Protein AF-H2C561-F1 (afdb_monomer_lite)

Structure (mmCIF, N/CA/C/O backbone):
data_AF-H2C561-F1
#
_entry.id   AF-H2C561-F1
#
loop_
_atom_site.group_PDB
_atom_site.id
_atom_site.type_symbol
_atom_site.label_atom_id
_atom_site.label_alt_id
_atom_site.label_comp_id
_atom_site.label_asym_id
_atom_site.label_entity_id
_atom_site.label_seq_id
_atom_site.pdbx_PDB_ins_code
_atom_site.Cartn_x
_atom_site.Cartn_y
_atom_site.Cartn_z
_atom_site.occupancy
_atom_site.B_iso_or_equiv
_atom_site.auth_seq_id
_atom_site.auth_comp_id
_atom_site.auth_asym_id
_atom_site.auth_atom_id
_atom_site.pdbx_PDB_model_num
ATOM 1 N N . GLY A 1 1 ? -6.341 2.622 -2.384 1.00 55.88 1 GLY A N 1
ATOM 2 C CA . GLY A 1 1 ? -6.551 1.161 -2.530 1.00 55.88 1 GLY A CA 1
ATOM 3 C C . GLY A 1 1 ? -6.176 0.685 -3.923 1.00 55.88 1 GLY A C 1
ATOM 4 O O . GLY A 1 1 ? -4.992 0.584 -4.193 1.00 55.88 1 GLY A O 1
ATOM 5 N N . VAL A 1 2 ? -7.162 0.456 -4.799 1.00 60.94 2 VAL A N 1
ATOM 6 C CA . VAL A 1 2 ? -6.952 0.035 -6.205 1.00 60.94 2 VAL A CA 1
ATOM 7 C C . VAL A 1 2 ? -6.211 1.093 -7.030 1.00 60.94 2 VAL A C 1
ATOM 9 O O . VAL A 1 2 ? -5.357 0.743 -7.834 1.00 60.94 2 VAL A O 1
ATOM 12 N N . ILE A 1 3 ? -6.494 2.377 -6.783 1.00 62.66 3 ILE A N 1
ATOM 13 C CA . ILE A 1 3 ? -5.827 3.507 -7.452 1.00 62.66 3 ILE A CA 1
ATOM 14 C C . ILE A 1 3 ? -4.312 3.434 -7.247 1.00 62.66 3 ILE A C 1
ATOM 16 O O . ILE A 1 3 ? -3.579 3.484 -8.218 1.00 62.66 3 ILE A O 1
ATOM 20 N N . ASP A 1 4 ? -3.869 3.195 -6.016 1.00 62.38 4 ASP A N 1
ATOM 21 C CA . ASP A 1 4 ? -2.447 3.142 -5.667 1.00 62.38 4 ASP A CA 1
ATOM 22 C C . ASP A 1 4 ? -1.675 2.027 -6.399 1.00 62.38 4 ASP A C 1
ATOM 24 O O . ASP A 1 4 ? -0.587 2.229 -6.920 1.00 62.38 4 ASP A O 1
ATOM 28 N N . VAL A 1 5 ? -2.290 0.847 -6.526 1.00 63.00 5 VAL A N 1
ATOM 29 C CA . VAL A 1 5 ? -1.700 -0.286 -7.258 1.00 63.00 5 VAL A CA 1
ATOM 30 C C . VAL A 1 5 ? -1.532 0.043 -8.744 1.00 63.00 5 VAL A C 1
ATOM 32 O O . VAL A 1 5 ? -0.519 -0.297 -9.354 1.00 63.00 5 VAL A O 1
ATOM 35 N N . LEU A 1 6 ? -2.524 0.718 -9.329 1.00 63.03 6 LEU A N 1
ATOM 36 C CA . LEU A 1 6 ? -2.461 1.172 -10.716 1.00 63.03 6 LEU A CA 1
ATOM 37 C C . LEU A 1 6 ? -1.430 2.287 -10.884 1.00 63.03 6 LEU A C 1
AT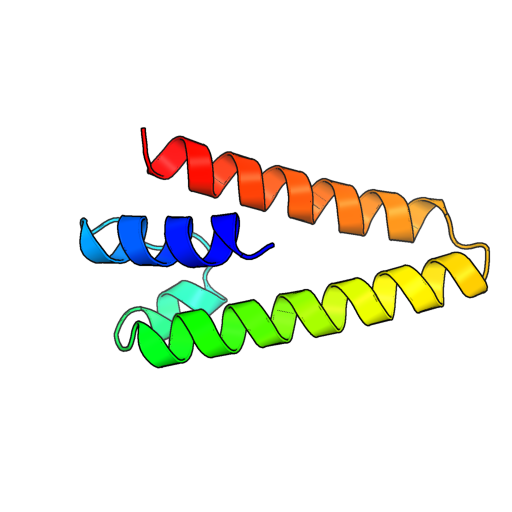OM 39 O O . LEU A 1 6 ? -0.735 2.311 -11.900 1.00 63.03 6 LEU A O 1
ATOM 43 N N . THR A 1 7 ? -1.299 3.171 -9.891 1.00 63.47 7 THR A N 1
ATOM 44 C CA . THR A 1 7 ? -0.347 4.272 -9.962 1.00 63.47 7 THR A CA 1
ATOM 45 C C . THR A 1 7 ? 1.095 3.787 -9.898 1.00 63.47 7 THR A C 1
ATOM 47 O O . THR A 1 7 ? 1.916 4.183 -10.721 1.00 63.47 7 THR A O 1
ATOM 50 N N . THR A 1 8 ? 1.392 2.834 -9.015 1.00 65.06 8 THR A N 1
ATOM 51 C CA . THR A 1 8 ? 2.723 2.225 -8.922 1.00 65.06 8 THR A CA 1
ATOM 52 C C . THR A 1 8 ? 3.065 1.409 -10.164 1.00 65.06 8 THR A C 1
ATOM 54 O O . THR A 1 8 ? 4.185 1.483 -10.665 1.00 65.06 8 THR A O 1
ATOM 57 N N . PHE A 1 9 ? 2.103 0.664 -10.720 1.00 65.50 9 PHE A N 1
ATOM 58 C CA . PHE A 1 9 ? 2.316 -0.059 -11.975 1.00 65.50 9 PHE A CA 1
ATOM 59 C C . PHE A 1 9 ? 2.638 0.889 -13.132 1.00 65.50 9 PHE A C 1
ATOM 61 O O . PHE A 1 9 ? 3.574 0.641 -13.892 1.00 65.50 9 PHE A O 1
ATOM 68 N N . TYR A 1 10 ? 1.892 1.988 -13.253 1.00 66.12 10 TYR A N 1
ATOM 69 C CA . TYR A 1 10 ? 2.142 2.972 -14.295 1.00 66.12 10 TYR A CA 1
ATOM 70 C C . TYR A 1 10 ? 3.493 3.673 -14.098 1.00 66.12 10 TYR A C 1
ATOM 72 O O . TYR A 1 10 ? 4.260 3.751 -15.054 1.00 66.12 10 TYR A O 1
ATOM 80 N N . GLY A 1 11 ? 3.834 4.090 -12.873 1.00 65.19 11 GLY A N 1
ATOM 81 C CA . GLY A 1 11 ? 5.139 4.678 -12.554 1.00 65.19 11 GLY A CA 1
ATOM 82 C C . GLY A 1 11 ? 6.301 3.762 -12.949 1.00 65.19 11 GLY A C 1
ATOM 83 O O . GLY A 1 11 ? 7.187 4.170 -13.699 1.00 65.19 11 GLY A O 1
ATOM 84 N N . VAL A 1 12 ? 6.241 2.484 -12.566 1.00 66.69 12 VAL A N 1
ATOM 85 C CA . VAL A 1 12 ? 7.261 1.496 -12.957 1.00 66.69 12 VAL A CA 1
ATOM 86 C C . VAL A 1 12 ? 7.289 1.266 -14.472 1.00 66.69 12 VAL A C 1
ATOM 88 O O . VAL A 1 12 ? 8.368 1.151 -15.051 1.00 66.69 12 VAL A O 1
ATOM 91 N N . SER A 1 13 ? 6.137 1.268 -15.152 1.00 62.47 13 SER A N 1
ATOM 92 C CA . SER A 1 13 ? 6.086 1.147 -16.620 1.00 62.47 13 SER A CA 1
ATOM 93 C C . SER A 1 13 ? 6.723 2.333 -17.358 1.00 62.47 13 SER A C 1
ATOM 95 O O . SER A 1 13 ? 7.221 2.163 -18.468 1.00 62.47 13 SER A O 1
ATOM 97 N N . GLN A 1 14 ? 6.747 3.513 -16.731 1.00 63.00 14 GLN A N 1
ATOM 98 C CA . GLN A 1 14 ? 7.388 4.729 -17.240 1.00 63.00 14 GLN A CA 1
ATOM 99 C C . GLN A 1 14 ? 8.883 4.811 -16.874 1.00 63.00 14 GLN A C 1
ATOM 101 O O . GLN A 1 14 ? 9.540 5.804 -17.171 1.00 63.00 14 GLN A O 1
ATOM 106 N N . GLY A 1 15 ? 9.441 3.768 -16.246 1.00 58.66 15 GLY A N 1
ATOM 107 C CA . GLY A 1 15 ? 10.845 3.722 -15.840 1.00 58.66 15 GLY A CA 1
ATOM 108 C C . GLY A 1 15 ? 11.144 4.453 -14.531 1.00 58.66 15 GLY A C 1
ATOM 109 O O . GLY A 1 15 ? 12.319 4.612 -14.195 1.00 58.66 15 GLY A O 1
ATOM 110 N N . TYR A 1 16 ? 10.120 4.874 -13.776 1.00 62.16 16 TYR A N 1
ATOM 111 C CA . TYR A 1 16 ? 10.338 5.396 -12.431 1.00 62.16 16 TYR A CA 1
ATOM 112 C C . TYR A 1 16 ? 10.794 4.274 -11.509 1.00 62.16 16 TYR A C 1
ATOM 114 O O . TYR A 1 16 ? 10.218 3.184 -11.453 1.00 62.16 16 TYR A O 1
ATOM 122 N N . VAL A 1 17 ? 11.861 4.570 -10.780 1.00 58.28 17 VAL A N 1
ATOM 123 C CA . VAL A 1 17 ? 12.408 3.681 -9.772 1.00 58.28 17 VAL A CA 1
ATOM 124 C C . VAL A 1 17 ? 11.499 3.746 -8.552 1.00 58.28 17 VAL A C 1
ATOM 126 O O . VAL A 1 17 ? 11.358 4.803 -7.947 1.00 58.28 17 VAL A O 1
ATOM 129 N N . GLU A 1 18 ? 10.889 2.615 -8.200 1.00 59.91 18 GLU A N 1
ATOM 130 C CA . GLU A 1 18 ? 10.151 2.469 -6.943 1.00 59.91 18 GLU A CA 1
ATOM 131 C C . GLU A 1 18 ? 11.090 2.814 -5.775 1.00 59.91 18 GLU A C 1
ATOM 133 O O . GLU A 1 18 ? 12.121 2.158 -5.592 1.00 59.91 18 GLU A O 1
ATOM 138 N N . GLU A 1 19 ? 10.773 3.879 -5.032 1.00 57.44 19 GLU A N 1
ATOM 139 C CA . GLU A 1 19 ? 11.576 4.358 -3.898 1.00 57.44 19 GLU A CA 1
ATOM 140 C C . GLU A 1 19 ? 11.471 3.421 -2.689 1.00 57.44 19 GLU A C 1
ATOM 142 O O . GLU A 1 19 ? 12.326 3.415 -1.798 1.00 57.44 19 GLU A O 1
ATOM 147 N N . ASN A 1 20 ? 10.432 2.588 -2.648 1.00 62.31 20 ASN A N 1
ATOM 148 C CA . ASN A 1 20 ? 10.224 1.650 -1.570 1.00 62.31 20 ASN A CA 1
ATOM 149 C C . ASN A 1 20 ? 11.187 0.469 -1.747 1.00 62.31 20 ASN A C 1
ATOM 151 O O . ASN A 1 20 ? 10.941 -0.420 -2.556 1.00 62.31 20 ASN A O 1
ATOM 155 N N . LEU A 1 21 ? 12.286 0.438 -0.982 1.00 61.09 21 LEU A N 1
ATOM 156 C CA . LEU A 1 21 ? 13.374 -0.559 -1.075 1.00 61.09 21 LEU A CA 1
ATOM 157 C C . LEU A 1 21 ? 12.894 -2.017 -1.220 1.00 61.09 21 LEU A C 1
ATOM 159 O O . LEU A 1 21 ? 13.519 -2.817 -1.915 1.00 61.09 21 LEU A O 1
ATOM 163 N N . PHE A 1 22 ? 11.776 -2.364 -0.578 1.00 64.31 22 PHE A N 1
ATOM 164 C CA . PHE A 1 22 ? 11.195 -3.704 -0.646 1.00 64.31 22 PHE A CA 1
ATOM 165 C C . PHE A 1 22 ? 10.500 -3.992 -1.988 1.00 64.31 22 PHE A C 1
ATOM 167 O O . PHE A 1 22 ? 10.605 -5.098 -2.513 1.00 64.31 22 PHE A O 1
ATOM 174 N N . LEU A 1 23 ? 9.818 -2.998 -2.567 1.00 61.97 23 LEU A N 1
ATOM 175 C CA . LEU A 1 23 ? 9.200 -3.089 -3.895 1.00 61.97 23 LEU A CA 1
ATOM 176 C C . LEU A 1 23 ? 10.232 -2.870 -5.009 1.00 61.97 23 LEU A C 1
ATOM 178 O O . LEU A 1 23 ? 10.134 -3.500 -6.058 1.00 61.97 23 LEU A O 1
ATOM 182 N N . HIS A 1 24 ? 11.283 -2.088 -4.752 1.00 65.12 24 HIS A N 1
ATOM 183 C CA . HIS A 1 24 ? 12.431 -1.914 -5.636 1.00 65.12 24 HIS A CA 1
ATOM 184 C C . HIS A 1 24 ? 13.115 -3.250 -5.953 1.00 65.12 24 HIS A C 1
ATOM 186 O O . HIS A 1 24 ? 13.388 -3.550 -7.115 1.00 65.12 24 HIS A O 1
ATOM 192 N N . ALA A 1 25 ? 13.314 -4.103 -4.942 1.00 66.50 25 ALA A N 1
ATOM 193 C CA . ALA A 1 25 ? 13.851 -5.454 -5.122 1.00 66.50 25 ALA A CA 1
ATOM 194 C C . ALA A 1 25 ? 12.951 -6.358 -5.994 1.00 66.50 25 ALA A C 1
ATOM 196 O O . ALA A 1 25 ? 13.416 -7.353 -6.548 1.00 66.50 25 ALA A O 1
ATOM 197 N N . LEU A 1 26 ? 11.670 -6.004 -6.135 1.00 67.12 26 LEU A N 1
ATOM 198 C CA . LEU A 1 26 ? 10.662 -6.709 -6.931 1.00 67.12 26 LEU A CA 1
ATOM 199 C C . LEU A 1 26 ? 10.360 -6.015 -8.274 1.00 67.12 26 LEU A C 1
ATOM 201 O O . LEU A 1 26 ? 9.553 -6.529 -9.049 1.00 67.12 26 LEU A O 1
ATOM 205 N N . SER A 1 27 ? 11.032 -4.900 -8.588 1.00 62.53 27 SER A N 1
ATOM 206 C CA . SER A 1 27 ? 10.810 -4.092 -9.802 1.00 62.53 27 SER A CA 1
ATOM 207 C C . SER A 1 27 ? 11.027 -4.856 -11.115 1.00 62.53 27 SER A C 1
ATOM 209 O O . SER A 1 27 ? 10.438 -4.511 -12.136 1.00 62.53 27 SER A O 1
ATOM 211 N N . GLY A 1 28 ? 11.807 -5.944 -11.095 1.00 66.81 28 GLY A N 1
ATOM 212 C CA . GLY A 1 28 ? 12.020 -6.818 -12.253 1.00 66.81 28 GLY A CA 1
ATOM 213 C C . GLY A 1 28 ? 10.800 -7.656 -12.661 1.00 66.81 28 GLY A C 1
ATOM 214 O O . GLY A 1 28 ? 10.802 -8.239 -13.744 1.00 66.81 28 GLY A O 1
ATOM 215 N N . ASN A 1 29 ? 9.757 -7.738 -11.825 1.00 73.81 29 ASN A N 1
ATOM 216 C CA . ASN A 1 29 ? 8.516 -8.432 -12.161 1.00 73.81 29 ASN A CA 1
ATOM 217 C C . ASN A 1 29 ? 7.284 -7.638 -11.670 1.00 73.81 29 ASN A C 1
ATOM 219 O O . ASN A 1 29 ? 6.875 -7.776 -10.512 1.00 73.81 29 ASN A O 1
ATOM 223 N N . PRO A 1 30 ? 6.641 -6.846 -12.550 1.00 68.56 30 PRO A N 1
ATOM 224 C CA . PRO A 1 30 ? 5.566 -5.937 -12.155 1.00 68.56 30 PRO A CA 1
ATOM 225 C C . PRO A 1 30 ? 4.316 -6.665 -11.634 1.00 68.56 30 PRO A C 1
ATOM 227 O O . PRO A 1 30 ? 3.591 -6.124 -10.800 1.00 68.56 30 PRO A O 1
ATOM 230 N N . ILE A 1 31 ? 4.078 -7.913 -12.056 1.00 71.38 31 ILE A N 1
ATOM 231 C CA . ILE A 1 31 ? 2.965 -8.738 -11.559 1.00 71.38 31 ILE A CA 1
ATOM 232 C C . ILE A 1 31 ? 3.204 -9.118 -10.093 1.00 71.38 31 ILE A C 1
ATOM 234 O O . ILE A 1 31 ? 2.305 -9.002 -9.257 1.00 71.38 31 ILE A O 1
ATOM 238 N N . LEU A 1 32 ? 4.427 -9.538 -9.763 1.00 70.19 32 LEU A N 1
ATOM 239 C CA . LEU A 1 32 ? 4.827 -9.854 -8.390 1.00 70.19 32 LEU A CA 1
ATOM 240 C C . LEU A 1 32 ? 4.740 -8.617 -7.491 1.00 70.19 32 LEU A C 1
ATOM 242 O O . LEU A 1 32 ? 4.210 -8.706 -6.387 1.00 70.19 32 LEU A O 1
ATOM 246 N N . MET A 1 33 ? 5.175 -7.461 -7.992 1.00 71.56 33 MET A N 1
ATOM 247 C CA . MET A 1 33 ? 5.099 -6.186 -7.280 1.00 71.56 33 MET A CA 1
ATOM 248 C C . MET A 1 33 ? 3.650 -5.800 -6.932 1.00 71.56 33 MET A C 1
ATOM 250 O O . MET A 1 33 ? 3.350 -5.547 -5.766 1.00 71.56 33 MET A O 1
ATOM 254 N N . ILE A 1 34 ? 2.727 -5.860 -7.902 1.00 71.88 34 ILE A N 1
ATOM 255 C CA . ILE A 1 34 ? 1.287 -5.629 -7.678 1.00 71.88 34 ILE A CA 1
ATOM 256 C C . ILE A 1 34 ? 0.729 -6.593 -6.626 1.00 71.88 34 ILE A C 1
ATOM 258 O O . ILE A 1 34 ? -0.017 -6.193 -5.729 1.00 71.88 34 ILE A O 1
ATOM 262 N N . THR A 1 35 ? 1.095 -7.871 -6.728 1.00 73.56 35 THR A N 1
ATOM 263 C CA . THR A 1 35 ? 0.585 -8.916 -5.835 1.00 73.56 35 THR A CA 1
ATOM 264 C C . THR A 1 35 ? 1.043 -8.671 -4.397 1.00 73.56 35 THR A C 1
ATOM 266 O O . THR A 1 35 ? 0.232 -8.703 -3.472 1.00 73.56 35 THR A O 1
ATOM 269 N N . VAL A 1 36 ? 2.324 -8.349 -4.202 1.00 77.00 36 VAL A N 1
ATOM 270 C CA . VAL A 1 36 ? 2.886 -8.011 -2.888 1.00 77.00 36 VAL A CA 1
ATOM 271 C C . VAL A 1 36 ? 2.241 -6.745 -2.326 1.00 77.00 36 VAL A C 1
ATOM 273 O O . VAL A 1 36 ? 1.867 -6.722 -1.156 1.00 77.00 36 VAL A O 1
ATOM 276 N N . MET A 1 37 ? 2.020 -5.722 -3.151 1.00 74.12 37 MET A N 1
ATOM 277 C CA . MET A 1 37 ? 1.377 -4.477 -2.730 1.00 74.12 37 MET A CA 1
ATOM 278 C C . MET A 1 37 ? -0.080 -4.691 -2.280 1.00 74.12 37 MET A C 1
ATOM 280 O O . MET A 1 37 ? -0.505 -4.162 -1.249 1.00 74.12 37 MET A O 1
ATOM 284 N N . ALA A 1 38 ? -0.837 -5.529 -2.996 1.00 76.56 38 ALA A N 1
ATOM 285 C CA . ALA A 1 38 ? -2.197 -5.911 -2.616 1.00 76.56 38 ALA A CA 1
ATOM 286 C C . ALA A 1 38 ? -2.230 -6.698 -1.289 1.00 76.56 38 ALA A C 1
ATOM 288 O O . ALA A 1 38 ? -3.082 -6.447 -0.426 1.00 76.56 38 ALA A O 1
ATOM 289 N N . VAL A 1 39 ? -1.275 -7.611 -1.086 1.00 80.12 39 VAL A N 1
ATOM 290 C CA . VAL A 1 39 ? -1.120 -8.361 0.171 1.00 80.12 39 VAL A CA 1
ATOM 291 C C . VAL A 1 39 ? -0.741 -7.434 1.332 1.00 80.12 39 VAL A C 1
ATOM 293 O O . VAL A 1 39 ? -1.360 -7.485 2.393 1.00 80.12 39 VAL A O 1
ATOM 296 N N . LEU A 1 40 ? 0.212 -6.520 1.142 1.00 78.69 40 LEU A N 1
ATOM 297 C CA . LEU A 1 40 ? 0.605 -5.557 2.175 1.00 78.69 40 LEU A CA 1
ATOM 298 C C . LEU A 1 40 ? -0.559 -4.643 2.581 1.00 78.69 40 LEU A C 1
ATOM 300 O O . LEU A 1 40 ? -0.767 -4.414 3.774 1.00 78.69 40 LEU A O 1
ATOM 304 N N . LYS A 1 41 ? -1.377 -4.184 1.623 1.00 77.12 41 LYS A N 1
ATOM 305 C CA . LYS A 1 41 ? -2.580 -3.388 1.924 1.00 77.12 41 LYS A CA 1
ATOM 306 C C . LYS A 1 41 ? -3.630 -4.167 2.700 1.00 77.12 41 LYS A C 1
ATOM 308 O O . LYS A 1 41 ? -4.203 -3.635 3.647 1.00 77.12 41 LYS A O 1
ATOM 313 N N . THR A 1 42 ? -3.888 -5.418 2.328 1.00 79.56 42 THR A N 1
ATOM 314 C CA . THR A 1 42 ? -4.864 -6.253 3.049 1.00 79.56 42 THR A CA 1
ATOM 315 C C . THR A 1 42 ? -4.419 -6.541 4.483 1.00 79.56 42 THR A C 1
ATOM 317 O O . THR A 1 42 ? -5.227 -6.411 5.404 1.00 79.56 42 THR A O 1
ATOM 320 N N . ILE A 1 43 ? -3.131 -6.823 4.699 1.00 82.50 43 ILE A N 1
ATOM 321 C CA . ILE A 1 43 ? -2.551 -6.986 6.041 1.00 82.50 43 ILE A CA 1
ATOM 322 C C . ILE A 1 43 ? -2.657 -5.686 6.848 1.00 82.50 43 ILE A C 1
ATOM 324 O O . ILE A 1 43 ? -3.062 -5.717 8.010 1.00 82.50 43 ILE A O 1
ATOM 328 N N . ALA A 1 44 ? -2.344 -4.540 6.241 1.00 77.56 44 ALA A N 1
ATOM 329 C CA . ALA A 1 44 ? -2.426 -3.245 6.908 1.00 77.56 44 ALA A CA 1
ATOM 330 C C . ALA A 1 44 ? -3.856 -2.896 7.346 1.00 77.56 44 ALA A C 1
ATOM 332 O O . ALA A 1 44 ? -4.061 -2.460 8.477 1.00 77.56 44 ALA A O 1
ATOM 333 N N . VAL A 1 45 ? -4.859 -3.147 6.498 1.00 81.94 45 VAL A N 1
ATOM 334 C CA . VAL A 1 45 ? -6.275 -2.955 6.855 1.00 81.94 45 VAL A CA 1
ATOM 335 C C . VAL A 1 45 ? -6.674 -3.869 8.016 1.00 81.94 45 VAL A C 1
ATOM 337 O O . VAL A 1 45 ? -7.318 -3.409 8.961 1.00 81.94 45 VAL A O 1
ATOM 340 N N . ALA A 1 46 ? -6.257 -5.138 7.993 1.00 81.25 46 ALA A N 1
ATOM 341 C CA . ALA A 1 46 ? -6.533 -6.081 9.075 1.00 81.25 46 ALA A CA 1
ATOM 342 C C . ALA A 1 46 ? -5.876 -5.658 10.405 1.00 81.25 46 ALA A C 1
ATOM 344 O O . ALA A 1 46 ? -6.520 -5.713 11.456 1.00 81.25 46 ALA A O 1
ATOM 345 N N . LEU A 1 47 ? -4.626 -5.182 10.369 1.00 79.50 47 LEU A N 1
ATOM 346 C CA . LEU A 1 47 ? -3.910 -4.659 11.539 1.00 79.50 47 LEU A CA 1
ATOM 347 C C . LEU A 1 47 ? -4.559 -3.391 12.092 1.00 79.50 47 LEU A C 1
ATOM 349 O O . LEU A 1 47 ? -4.787 -3.307 13.299 1.00 79.50 47 LEU A O 1
ATOM 353 N N . SER A 1 48 ? -4.911 -2.433 11.232 1.00 76.38 48 SER A N 1
ATOM 354 C CA . SER A 1 48 ? -5.610 -1.214 11.648 1.00 76.38 48 SER A CA 1
ATOM 355 C C . SER A 1 48 ? -6.966 -1.533 12.278 1.00 76.38 48 SER A C 1
ATOM 357 O O . SER A 1 48 ? -7.306 -0.964 13.314 1.00 76.38 48 SER A O 1
ATOM 359 N N . TYR A 1 49 ? -7.716 -2.493 11.726 1.00 80.62 49 TYR A N 1
ATOM 360 C CA . TYR A 1 49 ? -8.971 -2.958 12.319 1.00 80.62 49 TYR A CA 1
ATOM 361 C C . TYR A 1 49 ? -8.764 -3.570 13.715 1.00 80.62 49 TYR A C 1
ATOM 363 O O . TYR A 1 49 ? -9.504 -3.266 14.652 1.00 80.62 49 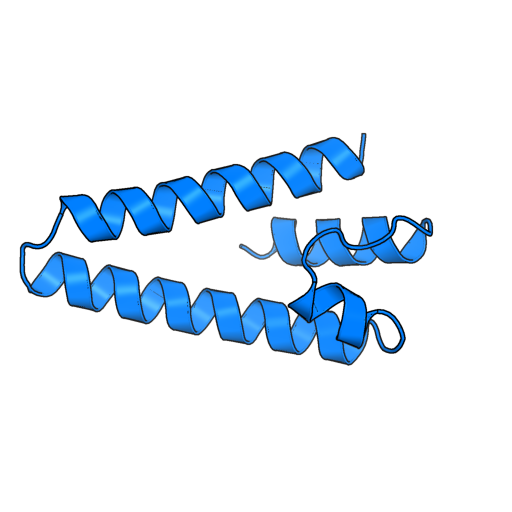TYR A O 1
ATOM 371 N N . LEU A 1 50 ? -7.727 -4.394 13.886 1.00 84.31 50 LEU A N 1
ATOM 372 C CA . LEU A 1 50 ? -7.406 -5.021 15.169 1.00 84.31 50 LEU A CA 1
ATOM 373 C C . LEU A 1 50 ? -6.956 -3.991 16.221 1.00 84.31 50 LEU A C 1
ATOM 375 O O . LEU A 1 50 ? -7.368 -4.076 17.380 1.00 84.31 50 LEU A O 1
ATOM 379 N N . LEU A 1 51 ? -6.166 -2.991 15.817 1.00 82.06 51 LEU A N 1
ATOM 380 C CA . LEU A 1 51 ? -5.727 -1.881 16.670 1.00 82.06 51 LEU A CA 1
ATOM 381 C C . LEU A 1 51 ? -6.898 -1.006 17.129 1.00 82.06 51 LEU A C 1
ATOM 383 O O . LEU A 1 51 ? -6.999 -0.699 18.319 1.00 82.06 51 LEU A O 1
ATOM 387 N N . LEU A 1 52 ? -7.822 -0.679 16.220 1.00 80.38 52 LEU A N 1
ATOM 388 C CA . LEU A 1 52 ? -9.056 0.037 16.557 1.00 80.38 52 LEU A CA 1
ATOM 389 C C . LEU A 1 52 ? -9.902 -0.751 17.562 1.00 80.38 52 LEU A C 1
ATOM 391 O O . LEU A 1 52 ? -10.413 -0.178 18.521 1.00 80.38 52 LEU A O 1
ATOM 395 N N . ARG A 1 53 ? -9.985 -2.079 17.407 1.00 82.38 53 ARG A N 1
ATOM 396 C CA . ARG A 1 53 ? -10.722 -2.952 18.333 1.00 82.38 53 ARG A CA 1
ATOM 397 C C . ARG A 1 53 ? -10.094 -3.028 19.731 1.00 82.38 53 ARG A C 1
ATOM 399 O O . ARG A 1 53 ? -10.796 -3.324 20.692 1.00 82.38 53 ARG A O 1
ATOM 406 N N . ARG A 1 54 ? -8.792 -2.754 19.859 1.00 81.50 54 ARG A N 1
ATOM 407 C CA . ARG A 1 54 ? -8.072 -2.647 21.143 1.00 81.50 54 ARG A CA 1
ATOM 408 C C . ARG A 1 54 ? -8.059 -1.225 21.726 1.00 81.50 54 ARG A C 1
ATOM 410 O O . ARG A 1 54 ? -7.302 -0.971 22.658 1.00 81.50 54 ARG A O 1
ATOM 417 N N . SER A 1 55 ? -8.862 -0.302 21.189 1.00 79.88 55 SER A N 1
ATOM 418 C CA . SER A 1 55 ? -8.885 1.122 21.573 1.00 79.88 55 SER A CA 1
ATOM 419 C C . SER A 1 55 ? -7.544 1.845 21.378 1.00 79.88 55 SER A C 1
ATOM 421 O O . SER A 1 55 ? -7.319 2.922 21.929 1.00 79.88 55 SER A O 1
ATOM 423 N N . MET A 1 56 ? -6.647 1.291 20.558 1.00 78.75 56 MET A N 1
ATOM 424 C CA . MET A 1 56 ? -5.368 1.907 20.215 1.00 78.75 56 MET A CA 1
ATOM 425 C C . MET A 1 56 ? -5.552 2.806 18.988 1.00 78.75 56 MET A C 1
ATOM 427 O O . MET A 1 56 ? -5.148 2.476 17.874 1.00 78.75 56 MET A O 1
ATOM 431 N N . ILE A 1 57 ? -6.186 3.958 19.208 1.00 75.88 57 ILE A N 1
ATOM 432 C CA . ILE A 1 57 ? -6.564 4.905 18.147 1.00 75.88 57 ILE A CA 1
ATOM 433 C C . ILE A 1 57 ? -5.329 5.585 17.534 1.00 75.88 57 ILE A C 1
ATOM 435 O O . ILE A 1 57 ? -5.244 5.724 16.317 1.00 75.88 57 ILE A O 1
ATOM 439 N N . PHE A 1 58 ? -4.344 5.958 18.357 1.00 74.94 58 PHE A N 1
ATOM 440 C CA . PHE A 1 58 ? -3.118 6.624 17.895 1.00 74.94 58 PHE A CA 1
ATOM 441 C C . PHE A 1 58 ? -2.304 5.772 16.900 1.00 74.94 58 PHE A C 1
ATOM 443 O O . PHE A 1 58 ? -2.004 6.268 15.815 1.00 74.94 58 PHE A O 1
ATOM 450 N N . PRO A 1 59 ? -1.991 4.491 17.192 1.00 76.00 59 PRO A N 1
ATOM 451 C CA . PRO A 1 59 ? -1.298 3.616 16.243 1.00 76.00 59 PRO A CA 1
ATOM 452 C C . PRO A 1 59 ? -2.077 3.388 14.947 1.00 76.00 59 PRO A C 1
ATOM 454 O O . PRO A 1 59 ? -1.480 3.329 13.875 1.00 76.0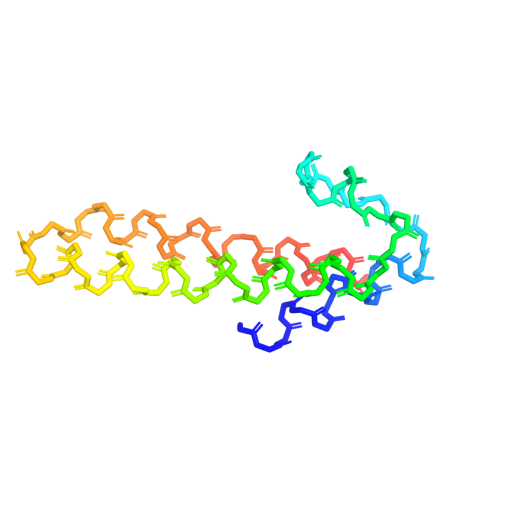0 59 PRO A O 1
ATOM 457 N N . ALA A 1 60 ? -3.407 3.286 15.033 1.00 73.44 60 ALA A N 1
ATOM 458 C CA . ALA A 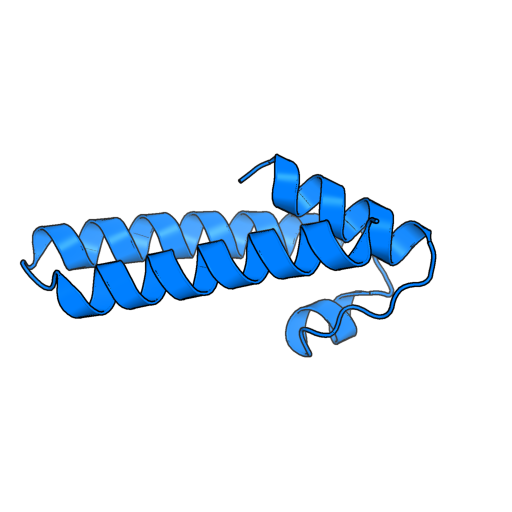1 60 ? -4.258 3.123 13.860 1.00 73.44 60 ALA A CA 1
ATOM 459 C C . ALA A 1 60 ? -4.241 4.376 12.966 1.00 73.44 60 ALA A C 1
ATOM 461 O O . ALA A 1 60 ? -4.103 4.254 11.751 1.00 73.44 60 ALA A O 1
ATOM 462 N N . LEU A 1 61 ? -4.316 5.576 13.554 1.00 74.44 61 LEU A N 1
ATOM 463 C CA . LEU A 1 61 ? -4.203 6.841 12.819 1.00 74.44 61 LEU A CA 1
ATOM 464 C C . LEU A 1 61 ? -2.829 7.007 12.164 1.00 74.44 61 LEU A C 1
ATOM 466 O O . LEU A 1 61 ? -2.759 7.448 11.021 1.00 74.44 61 LEU A O 1
ATOM 470 N N . LEU A 1 62 ? -1.754 6.611 12.850 1.00 79.00 62 LEU A N 1
ATOM 471 C CA . LEU A 1 62 ? -0.397 6.626 12.299 1.00 79.00 62 LEU A CA 1
ATOM 472 C C . LEU A 1 62 ? -0.269 5.708 11.075 1.00 79.00 62 LEU A C 1
ATOM 474 O O . LEU A 1 62 ? 0.247 6.130 10.043 1.00 79.00 62 LEU A O 1
ATOM 478 N N . LEU A 1 63 ? -0.789 4.479 11.168 1.00 78.06 63 LEU A N 1
ATOM 479 C CA . LEU A 1 63 ? -0.814 3.522 10.056 1.00 78.06 63 LEU A CA 1
ATOM 480 C C . LEU A 1 63 ? -1.615 4.048 8.862 1.00 78.06 63 LEU A C 1
ATOM 482 O O . LEU A 1 63 ? -1.145 3.984 7.730 1.00 78.06 63 LEU A O 1
ATOM 486 N N . ILE A 1 64 ? -2.807 4.594 9.107 1.00 77.44 64 ILE A N 1
ATOM 487 C CA . ILE A 1 64 ? -3.656 5.159 8.050 1.00 77.44 64 ILE A CA 1
ATOM 488 C C . ILE A 1 64 ? -2.982 6.380 7.409 1.00 77.44 64 ILE A C 1
ATOM 490 O O . ILE A 1 64 ? -2.991 6.507 6.187 1.00 77.44 64 ILE A O 1
ATOM 494 N N . GLY A 1 65 ? -2.365 7.249 8.213 1.00 76.56 65 GLY A N 1
ATOM 495 C CA . GLY A 1 65 ? -1.657 8.439 7.742 1.00 76.56 65 GLY A CA 1
ATOM 496 C C . GLY A 1 65 ? -0.450 8.105 6.865 1.00 76.56 65 GLY A C 1
ATOM 497 O O . GLY A 1 65 ? -0.306 8.683 5.793 1.00 76.56 65 GLY A O 1
ATOM 498 N N . LEU A 1 66 ? 0.372 7.130 7.267 1.00 77.88 66 LEU A N 1
ATOM 499 C CA . LEU A 1 66 ? 1.495 6.646 6.455 1.00 77.88 66 LEU A CA 1
ATOM 500 C C . LEU A 1 66 ? 1.028 6.077 5.109 1.00 77.88 66 LEU A C 1
ATOM 502 O O . LEU A 1 66 ? 1.643 6.352 4.084 1.00 77.88 66 LEU A O 1
ATOM 506 N N . PHE A 1 67 ? -0.088 5.342 5.094 1.00 74.25 67 PHE A N 1
ATOM 507 C CA . PHE A 1 67 ? -0.680 4.844 3.849 1.00 74.25 67 PHE A CA 1
ATOM 508 C C . PHE A 1 67 ? -1.220 5.962 2.956 1.00 74.25 67 PHE A C 1
ATOM 510 O O . PHE A 1 67 ? -1.023 5.918 1.748 1.00 74.25 67 PHE A O 1
ATOM 517 N N . ALA A 1 68 ? -1.878 6.971 3.529 1.00 72.38 68 ALA A N 1
ATOM 518 C CA . ALA A 1 68 ? -2.360 8.118 2.764 1.00 72.38 68 ALA A CA 1
ATOM 519 C C . ALA A 1 68 ? -1.203 8.923 2.151 1.00 72.38 68 ALA A C 1
ATOM 521 O O . ALA A 1 68 ? -1.313 9.405 1.027 1.00 72.38 68 ALA A O 1
ATOM 522 N N . LEU A 1 69 ? -0.087 9.040 2.875 1.00 74.56 69 LEU A N 1
ATOM 523 C CA . LEU A 1 69 ? 1.115 9.725 2.409 1.00 74.56 69 LEU A CA 1
ATOM 524 C C . LEU A 1 69 ? 1.808 8.941 1.283 1.00 74.56 69 LEU A C 1
ATOM 526 O O . LEU A 1 69 ? 2.223 9.542 0.298 1.00 74.56 69 LEU A O 1
ATOM 530 N N . ALA A 1 70 ? 1.851 7.609 1.380 1.00 70.62 70 ALA A N 1
ATOM 531 C CA . ALA A 1 70 ? 2.330 6.744 0.302 1.00 70.62 70 ALA A CA 1
ATOM 532 C C . ALA A 1 70 ? 1.444 6.832 -0.959 1.00 70.62 70 ALA A C 1
ATOM 534 O O . ALA A 1 70 ? 1.972 7.043 -2.048 1.00 70.62 70 ALA A O 1
ATOM 535 N N . ASP A 1 71 ? 0.111 6.771 -0.812 1.00 70.56 71 ASP A N 1
ATOM 536 C CA . ASP A 1 71 ? -0.839 6.922 -1.930 1.00 70.56 71 ASP A CA 1
ATOM 537 C C . ASP A 1 71 ? -0.678 8.310 -2.610 1.00 70.56 71 ASP A C 1
ATOM 539 O O . ASP A 1 71 ? -0.735 8.417 -3.836 1.00 70.56 71 ASP A O 1
ATOM 543 N N . LEU A 1 72 ? -0.437 9.381 -1.837 1.00 70.00 72 LEU A N 1
ATOM 544 C CA . LEU A 1 72 ? -0.161 10.727 -2.368 1.00 70.00 72 LEU A CA 1
ATOM 545 C C . LEU A 1 72 ? 1.187 10.814 -3.096 1.00 70.00 72 LEU A C 1
ATOM 547 O O . LEU A 1 72 ? 1.262 11.446 -4.147 1.00 70.00 72 LEU A O 1
ATOM 551 N N . SER A 1 73 ? 2.232 10.178 -2.564 1.00 67.00 73 SER A N 1
ATOM 552 C CA . SER A 1 73 ? 3.557 10.125 -3.195 1.00 67.00 73 SER A CA 1
ATOM 553 C C . SER A 1 73 ? 3.510 9.396 -4.539 1.00 67.00 73 SER A C 1
ATOM 555 O O . SER A 1 73 ? 4.069 9.869 -5.525 1.00 67.00 73 SER A O 1
ATOM 557 N N . ASN A 1 74 ? 2.774 8.284 -4.610 1.00 67.44 74 ASN A N 1
ATOM 558 C CA . ASN A 1 74 ? 2.579 7.532 -5.848 1.00 67.44 74 ASN A CA 1
ATOM 559 C C . ASN A 1 74 ? 1.752 8.299 -6.887 1.00 67.44 74 ASN A C 1
ATOM 561 O O . ASN A 1 74 ? 2.018 8.185 -8.080 1.00 67.44 74 ASN A O 1
ATOM 565 N N . LEU A 1 75 ? 0.778 9.108 -6.454 1.00 65.00 75 LEU A N 1
ATOM 566 C CA . LEU A 1 75 ? 0.06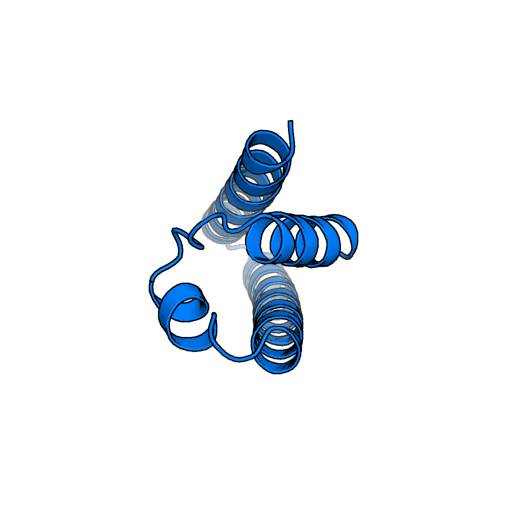5 10.037 -7.337 1.00 65.00 75 LEU A CA 1
ATOM 567 C C . LEU A 1 75 ? 0.973 11.157 -7.858 1.00 65.00 75 LEU A C 1
ATOM 569 O O . LEU A 1 75 ? 0.877 11.512 -9.029 1.00 65.00 75 LEU A O 1
ATOM 573 N N . ALA A 1 76 ? 1.850 11.698 -7.008 1.00 63.78 76 ALA A N 1
ATOM 574 C CA . ALA A 1 76 ? 2.795 12.746 -7.387 1.00 63.78 76 ALA A CA 1
ATOM 575 C C . ALA A 1 76 ? 3.855 12.255 -8.386 1.00 63.78 76 ALA A C 1
ATOM 577 O O . ALA A 1 76 ? 4.239 13.009 -9.267 1.00 63.78 76 ALA A O 1
ATOM 578 N N . LEU A 1 77 ? 4.282 10.991 -8.294 1.00 59.81 77 LEU A N 1
ATOM 579 C CA . LEU A 1 77 ? 5.187 10.351 -9.264 1.00 59.81 77 LEU A CA 1
ATOM 580 C C . LEU A 1 77 ? 4.567 10.155 -10.659 1.00 59.81 77 LEU A C 1
ATOM 582 O O . LEU A 1 77 ? 5.268 9.804 -11.604 1.00 59.81 77 LEU A O 1
ATOM 586 N N . LEU A 1 78 ? 3.254 10.330 -10.779 1.00 52.53 78 LEU A N 1
ATOM 587 C CA . LEU A 1 78 ? 2.479 10.061 -11.986 1.00 52.53 78 LEU A CA 1
ATOM 588 C C . LEU A 1 78 ? 2.060 11.320 -12.751 1.00 52.53 78 LEU A C 1
ATOM 590 O O . LEU A 1 78 ? 1.552 11.204 -13.869 1.00 52.53 78 LEU A O 1
ATOM 594 N N . MET A 1 79 ? 2.229 12.490 -12.133 1.00 50.38 79 MET A N 1
ATOM 595 C CA . MET A 1 79 ? 2.037 13.813 -12.735 1.00 50.38 79 MET A CA 1
ATOM 596 C C . MET A 1 79 ? 3.359 14.353 -13.270 1.00 50.38 79 MET A C 1
ATOM 598 O O . MET A 1 79 ? 3.307 15.011 -14.331 1.00 50.38 79 MET A O 1
#

Radius of gyration: 13.57 Å; chains: 1; bounding box: 25×24×39 Å

Foldseek 3Di:
DVLLLVLVLVLLVVVHQDPPPVLNVVSVPSVVSSVVVVVVVVVLVVVLVVCVVVVVPVVSVVSVVVVVVSSVVSVVSRD

pLDDT: mean 70.31, std 8.05, range [50.38, 84.31]

Sequence (79 aa):
GVIDVLTTFYGVSQGYVEENLFLHALSGNPILMITVMAVLKTIAVALSYLLLRRSMIFPALLLIGLFALADLSNLALLM

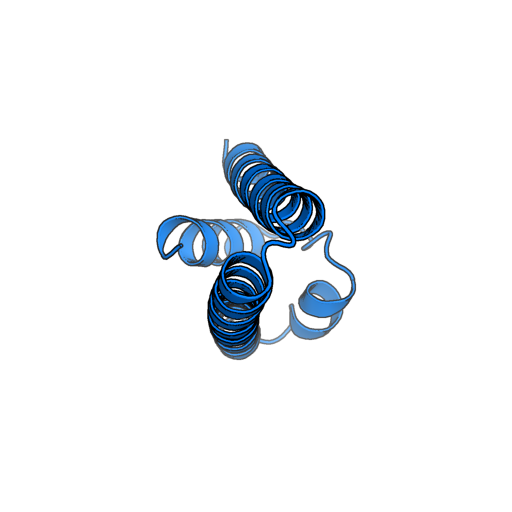Secondary structure (DSSP, 8-state):
-HHHHHHHHHHHHTTPPPSSHHHHTTTT-HHHHHHHHHHHHHHHHHHHHHHHHTT-HHHHHHHHHHHHHHHHHHHHTT-

Organism: NCBI:txid671065